Protein AF-A0A842W544-F1 (afdb_monomer)

Radius of gyration: 21.06 Å; Cα contacts (8 Å, |Δi|>4): 62; chains: 1; bounding box: 38×44×46 Å

Secondary structure (DSSP, 8-state):
----TTGGGS-GGG--PPPP-PPPEESSHHHHHHHHHHTT--SEEEEE-S-TT-SS--EEEEE-

Solvent-accessible surface area (backbone atoms only — not comparable to full-atom values): 4316 Å² total; per-residue (Å²): 136,82,83,71,70,73,71,76,72,60,63,79,87,70,68,78,73,77,84,76,93,69,83,77,67,28,70,48,70,66,61,45,49,58,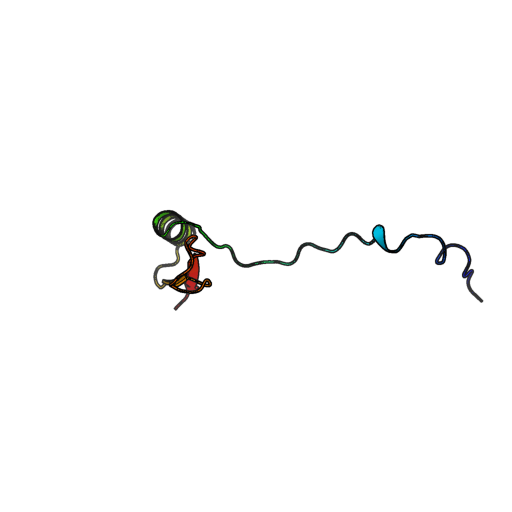50,32,55,78,66,69,53,81,59,64,44,83,42,63,78,48,63,90,88,47,95,65,60,38,33,30,79,40,76,111

Nearest PDB structures (foldseek):
  2lfv-assembly1_A  TM=5.749E-01  e=1.140E+00  Escherichia coli K-12

Foldseek 3Di:
DDDPPVVVPDPPVPPPDDDDDDADWDQDPVVQVVVCVVVVQPAWDWDFPDDPPDPTTTTGIDHD

Sequence (64 aa):
MGSTYFSKRIPERTFKRRPRKRPKTFKTEEAAKRWAEKKGIKDYQLVNIKSPEADKKKIKVVKK

Structure (mmCIF, N/CA/C/O backbone):
data_AF-A0A842W544-F1
#
_entry.id   AF-A0A842W544-F1
#
loop_
_atom_site.group_PDB
_atom_site.id
_atom_site.type_symbol
_atom_site.label_atom_id
_atom_site.label_alt_id
_atom_site.label_comp_id
_atom_site.label_asym_id
_atom_site.label_entity_id
_atom_site.label_seq_id
_atom_site.pdbx_PDB_ins_code
_atom_site.Cartn_x
_atom_site.Cartn_y
_atom_site.Cartn_z
_atom_site.occupancy
_atom_site.B_iso_or_equiv
_atom_site.auth_seq_id
_atom_site.auth_comp_id
_atom_site.auth_asym_id
_atom_site.auth_atom_id
_atom_site.pdbx_PDB_model_num
ATOM 1 N N . MET A 1 1 ? -26.594 29.824 -33.876 1.00 54.44 1 MET A N 1
ATOM 2 C CA . MET A 1 1 ? -25.328 29.147 -34.239 1.00 54.44 1 MET A CA 1
ATOM 3 C C . MET A 1 1 ? -24.233 29.639 -33.300 1.00 54.44 1 MET A C 1
ATOM 5 O O . MET A 1 1 ? -23.855 30.797 -33.385 1.00 54.44 1 MET A O 1
ATOM 9 N N . GLY A 1 2 ? -23.826 28.823 -32.324 1.00 59.06 2 GLY A N 1
ATOM 10 C CA . GLY A 1 2 ? -22.884 29.229 -31.271 1.00 59.06 2 GLY A CA 1
ATOM 11 C C . GLY A 1 2 ? -21.434 29.314 -31.760 1.00 59.06 2 GLY A C 1
ATOM 12 O O . GLY A 1 2 ? -20.996 28.492 -32.562 1.00 59.06 2 GLY A O 1
ATOM 13 N N . SER A 1 3 ? -20.703 30.318 -31.270 1.00 53.75 3 SER A N 1
ATOM 14 C CA . SER A 1 3 ? -19.297 30.606 -31.585 1.00 53.75 3 SER A CA 1
ATOM 15 C C . SER A 1 3 ? -18.384 29.384 -31.396 1.00 53.75 3 SER A C 1
ATO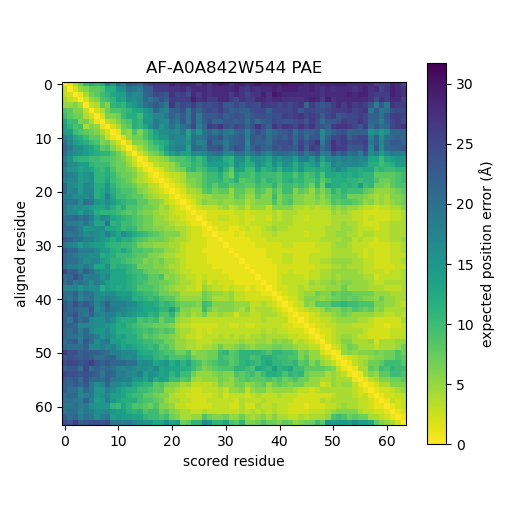M 17 O O . SER A 1 3 ? -18.174 28.907 -30.284 1.00 53.75 3 SER A O 1
ATOM 19 N N . THR A 1 4 ? -17.791 28.905 -32.494 1.00 63.97 4 THR A N 1
ATOM 20 C CA . THR A 1 4 ? -16.777 27.830 -32.525 1.00 63.97 4 THR A CA 1
ATOM 21 C C . THR A 1 4 ? -15.347 28.360 -32.351 1.00 63.97 4 THR A C 1
ATOM 23 O O . THR A 1 4 ? -14.378 27.646 -32.607 1.00 63.97 4 THR A O 1
ATOM 26 N N . TYR A 1 5 ? -15.189 29.632 -31.967 1.00 54.59 5 TYR A N 1
ATOM 27 C CA . TYR A 1 5 ? -13.901 30.328 -32.029 1.00 54.59 5 TYR A CA 1
ATOM 28 C C . TYR A 1 5 ? -13.068 30.174 -30.749 1.00 54.59 5 TYR A C 1
ATOM 30 O O . TYR A 1 5 ? -11.844 30.078 -30.814 1.00 54.59 5 TYR A O 1
ATOM 38 N N . PHE A 1 6 ? -13.723 30.068 -29.589 1.00 53.53 6 PHE A N 1
ATOM 39 C CA . PHE A 1 6 ? -13.044 29.890 -28.300 1.00 53.53 6 PHE A CA 1
ATOM 40 C C . PHE A 1 6 ? -12.739 28.420 -27.963 1.00 53.53 6 PHE A C 1
ATOM 42 O O . PHE A 1 6 ? -11.818 28.144 -27.200 1.00 53.53 6 PHE A O 1
ATOM 49 N N . SER A 1 7 ? -13.454 27.462 -28.564 1.00 57.56 7 SER A N 1
ATOM 50 C CA . SER A 1 7 ? -13.234 26.024 -28.339 1.00 57.56 7 SER A CA 1
ATOM 51 C C . SER A 1 7 ? -11.998 25.472 -29.061 1.00 57.56 7 SER A C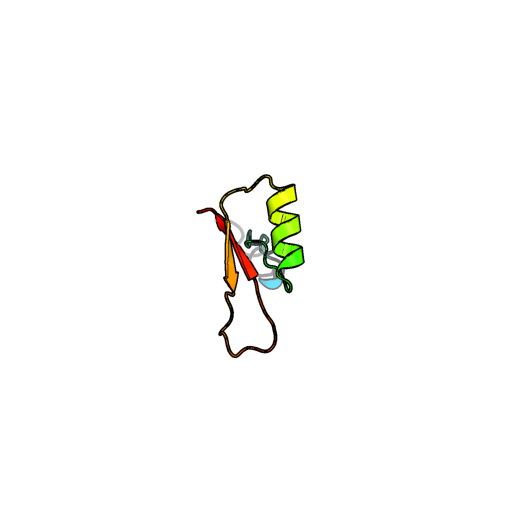 1
ATOM 53 O O . SER A 1 7 ? -11.402 24.507 -28.595 1.00 57.56 7 SER A O 1
ATOM 55 N N . LYS A 1 8 ? -11.567 26.096 -30.166 1.00 62.09 8 LYS A N 1
ATOM 56 C CA . LYS A 1 8 ? -10.453 25.619 -31.011 1.00 62.09 8 LYS A CA 1
ATOM 57 C C . LYS A 1 8 ? -9.053 25.919 -30.460 1.00 62.09 8 LYS A C 1
ATOM 59 O O . LYS A 1 8 ? -8.083 25.358 -30.955 1.00 62.09 8 LYS A O 1
ATOM 64 N N . ARG A 1 9 ? -8.928 26.820 -29.476 1.00 61.00 9 ARG A N 1
ATOM 65 C CA . ARG A 1 9 ? -7.633 27.354 -29.005 1.00 61.00 9 ARG A CA 1
ATOM 66 C C . ARG A 1 9 ? -7.244 26.946 -27.583 1.00 61.00 9 ARG A C 1
ATOM 68 O O . ARG A 1 9 ? -6.196 27.369 -27.108 1.00 61.00 9 ARG A O 1
ATOM 75 N N . ILE A 1 10 ? -8.053 26.130 -26.907 1.00 63.12 10 ILE A N 1
ATOM 76 C CA . ILE A 1 10 ? -7.657 25.516 -25.637 1.00 63.12 10 ILE A CA 1
ATOM 77 C C . ILE A 1 10 ? -6.837 24.269 -25.996 1.00 63.12 10 ILE A C 1
ATOM 79 O O . ILE A 1 10 ? -7.418 23.309 -26.502 1.00 63.12 10 ILE A O 1
ATOM 83 N N . PRO A 1 11 ? -5.509 24.241 -25.785 1.00 63.12 11 PRO A N 1
ATOM 84 C CA . PRO A 1 11 ? -4.738 23.034 -26.043 1.00 63.12 11 PRO A CA 1
ATOM 85 C C . PRO A 1 11 ? -5.280 21.926 -25.137 1.00 63.12 11 PRO A C 1
ATOM 87 O O . PRO A 1 11 ? -5.352 22.115 -23.923 1.00 63.12 11 PRO A O 1
ATOM 90 N N . GLU A 1 12 ? -5.627 20.765 -25.702 1.00 57.75 12 GLU A N 1
ATOM 91 C CA . GLU A 1 12 ? -6.175 19.591 -24.986 1.00 57.75 12 GLU A CA 1
ATOM 92 C C . GLU A 1 12 ? -5.393 19.217 -23.707 1.00 57.75 12 GLU A C 1
ATOM 94 O O . GLU A 1 12 ? -5.913 18.579 -22.790 1.00 57.75 12 GLU A O 1
ATOM 99 N N . ARG A 1 13 ? -4.137 19.671 -23.619 1.00 58.84 13 ARG A N 1
ATOM 100 C CA . ARG A 1 13 ? -3.217 19.563 -22.481 1.00 58.84 13 ARG A CA 1
ATOM 101 C C . ARG A 1 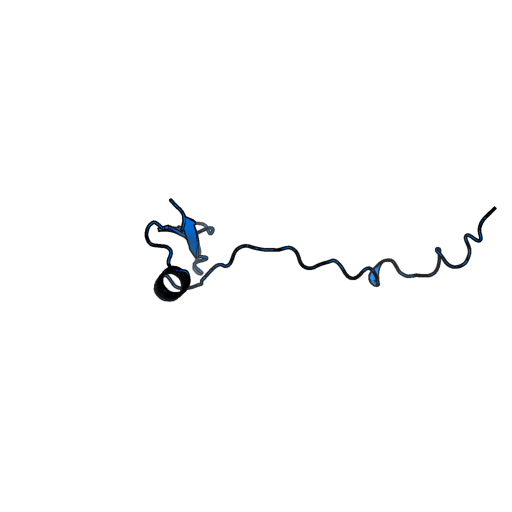13 ? -3.709 20.207 -21.175 1.00 58.84 13 ARG A C 1
ATOM 103 O O . ARG A 1 13 ? -3.140 19.903 -20.131 1.00 58.84 13 ARG A O 1
ATOM 110 N N . THR A 1 14 ? -4.734 21.061 -21.187 1.00 60.41 14 THR A N 1
ATOM 111 C CA . THR A 1 14 ? -5.273 21.702 -19.966 1.00 60.41 14 THR A CA 1
ATOM 112 C C . THR A 1 14 ? -6.404 20.924 -19.294 1.00 60.41 14 THR A C 1
ATOM 114 O O . THR A 1 14 ? -6.794 21.272 -18.176 1.00 60.41 14 THR A O 1
ATOM 117 N N . PHE A 1 15 ? -6.908 19.836 -19.894 1.00 68.06 15 PHE A N 1
ATOM 118 C CA . PHE A 1 15 ? -7.876 18.973 -19.216 1.00 68.06 15 PHE A CA 1
ATOM 119 C C . PHE A 1 15 ? -7.207 18.248 -18.045 1.00 68.06 15 PHE A C 1
ATOM 121 O O . PHE A 1 15 ? -6.578 17.196 -18.188 1.00 68.06 15 PHE A O 1
ATOM 128 N N . LYS A 1 16 ? -7.368 18.816 -16.847 1.00 73.75 16 LYS A N 1
ATOM 129 C CA . LYS A 1 16 ? -6.909 18.235 -15.586 1.00 73.75 16 LYS A CA 1
ATOM 130 C C . LYS A 1 16 ? -7.635 16.904 -15.368 1.00 73.75 16 LYS A C 1
ATOM 132 O O . LYS A 1 16 ? -8.772 16.861 -14.899 1.00 73.75 16 LYS A O 1
ATOM 137 N N . ARG A 1 17 ? -6.991 15.795 -15.746 1.00 76.12 17 ARG A N 1
ATOM 138 C CA . ARG A 1 17 ? -7.534 14.446 -15.544 1.00 76.12 17 ARG A CA 1
ATOM 139 C C . ARG A 1 17 ? -7.772 14.234 -14.050 1.00 76.12 17 ARG A C 1
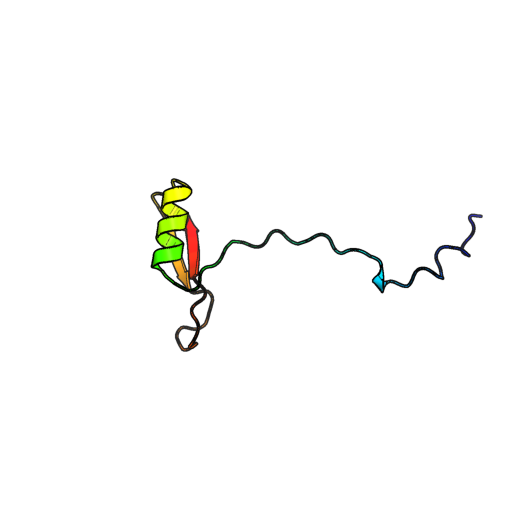ATOM 141 O O . ARG A 1 17 ? -6.849 14.370 -13.247 1.00 76.12 17 ARG A O 1
ATOM 148 N N . ARG A 1 18 ? -9.005 13.887 -13.670 1.00 82.94 18 ARG A N 1
ATOM 149 C CA . ARG A 1 18 ? -9.321 13.554 -12.275 1.00 82.94 18 ARG A CA 1
ATOM 150 C C . ARG A 1 18 ? -8.455 12.362 -11.835 1.00 82.94 18 ARG A C 1
ATOM 152 O O . ARG A 1 18 ? -8.351 11.386 -12.587 1.00 82.94 18 ARG A O 1
ATOM 159 N N . PRO A 1 19 ? -7.831 12.407 -10.645 1.00 81.81 19 PRO A N 1
ATOM 160 C CA . PRO A 1 19 ? -7.037 11.290 -10.157 1.00 81.81 19 PRO A CA 1
ATOM 161 C C . PRO A 1 19 ? -7.929 10.053 -9.999 1.00 81.81 19 PRO A C 1
ATOM 163 O O . PRO A 1 19 ? -8.977 10.098 -9.354 1.00 81.81 19 PRO A O 1
ATOM 166 N N . ARG A 1 20 ? -7.522 8.928 -10.599 1.00 83.31 20 ARG A N 1
ATOM 167 C CA . ARG A 1 20 ? -8.230 7.650 -10.440 1.00 83.31 20 ARG A CA 1
ATOM 168 C C . ARG A 1 20 ? -8.007 7.122 -9.020 1.00 83.31 20 ARG A C 1
ATOM 170 O O . ARG A 1 20 ? -6.866 7.077 -8.5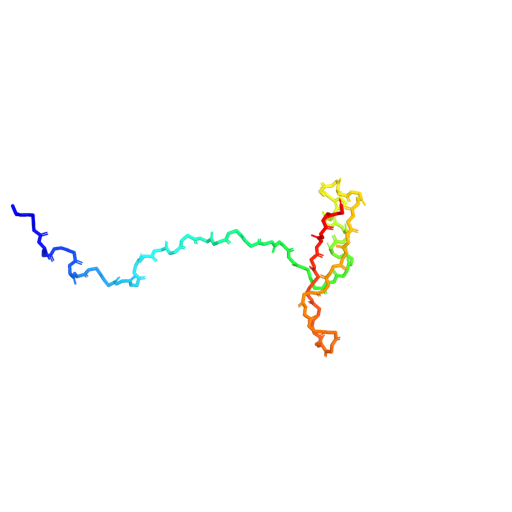58 1.00 83.31 20 ARG A O 1
ATOM 177 N N . LYS A 1 21 ? -9.072 6.664 -8.351 1.00 83.25 21 LYS A N 1
ATOM 178 C CA . LYS A 1 21 ? -8.972 5.964 -7.060 1.00 83.25 21 LYS A CA 1
ATOM 179 C C . LYS A 1 21 ? -8.277 4.618 -7.283 1.00 83.25 21 LYS A C 1
ATOM 181 O O . LYS A 1 21 ? -8.880 3.683 -7.797 1.00 83.25 21 LYS A O 1
ATOM 186 N N . ARG A 1 22 ? -6.988 4.531 -6.949 1.00 81.38 22 ARG A N 1
ATOM 187 C CA . ARG A 1 22 ? -6.208 3.286 -7.021 1.00 81.38 22 ARG A CA 1
ATOM 188 C C . ARG A 1 22 ? -6.148 2.626 -5.639 1.00 81.38 22 ARG A C 1
ATOM 190 O O . ARG A 1 22 ? -6.022 3.346 -4.647 1.00 81.38 22 ARG A O 1
ATOM 197 N N . PRO A 1 23 ? -6.204 1.285 -5.555 1.00 83.00 23 PRO A N 1
ATOM 198 C CA . PRO A 1 23 ? -6.027 0.585 -4.288 1.00 83.00 23 PRO A CA 1
ATOM 199 C C . PRO A 1 23 ? -4.626 0.843 -3.722 1.00 83.00 23 PRO A C 1
ATOM 201 O O . PRO A 1 23 ? -3.654 0.983 -4.471 1.00 83.00 23 PRO A O 1
ATOM 204 N N . LYS A 1 24 ? -4.520 0.905 -2.391 1.00 88.69 24 LYS A N 1
ATOM 205 C CA . LYS A 1 24 ? -3.235 1.079 -1.709 1.00 88.69 24 LYS A CA 1
ATOM 206 C C . LYS A 1 24 ? -2.413 -0.206 -1.846 1.00 88.69 24 LYS A C 1
ATOM 208 O O . LYS A 1 24 ? -2.930 -1.300 -1.641 1.00 88.69 24 LYS A O 1
ATOM 213 N N . THR A 1 25 ? -1.140 -0.058 -2.194 1.00 93.06 25 THR A N 1
ATOM 214 C CA . THR A 1 25 ? -0.176 -1.162 -2.269 1.00 93.06 25 THR A CA 1
ATOM 215 C C . THR A 1 25 ? 1.077 -0.820 -1.479 1.00 93.06 25 THR A C 1
ATOM 217 O O . THR A 1 25 ? 1.451 0.354 -1.408 1.00 93.06 25 THR A O 1
ATOM 220 N N . PHE A 1 26 ? 1.742 -1.838 -0.945 1.00 92.56 26 PHE A N 1
ATOM 221 C CA . PHE A 1 26 ? 2.897 -1.721 -0.061 1.00 92.56 26 PHE A CA 1
ATOM 222 C C . PHE A 1 26 ? 4.121 -2.420 -0.652 1.00 92.56 26 PHE A C 1
ATOM 224 O O . PHE A 1 26 ? 3.998 -3.306 -1.498 1.00 92.56 26 PHE A O 1
ATOM 231 N N . LYS A 1 27 ? 5.308 -1.990 -0.217 1.00 90.06 27 LYS A N 1
ATOM 232 C CA . LYS A 1 27 ? 6.583 -2.619 -0.590 1.00 90.06 27 LYS A CA 1
ATOM 233 C C . LYS A 1 27 ? 6.932 -3.786 0.337 1.00 90.06 27 LYS A C 1
ATOM 235 O O . LYS A 1 27 ? 7.481 -4.775 -0.126 1.00 90.06 27 LYS A O 1
ATOM 240 N N . THR A 1 28 ? 6.594 -3.669 1.621 1.00 91.19 28 THR A N 1
ATOM 241 C CA . THR A 1 28 ? 6.870 -4.669 2.659 1.00 91.19 28 THR A CA 1
ATOM 242 C C . THR A 1 28 ? 5.577 -5.246 3.223 1.00 91.19 28 THR A C 1
ATOM 244 O O . THR A 1 28 ? 4.525 -4.599 3.207 1.00 91.19 28 THR A O 1
ATOM 247 N N . GLU A 1 29 ? 5.659 -6.477 3.719 1.00 90.19 29 GLU A N 1
ATOM 248 C CA . GLU A 1 29 ? 4.522 -7.196 4.302 1.00 90.19 29 GLU A CA 1
ATOM 249 C C . GLU A 1 29 ? 4.124 -6.587 5.649 1.00 90.19 29 GLU A C 1
ATOM 251 O O . GLU A 1 29 ? 2.941 -6.386 5.910 1.00 90.19 29 GLU A O 1
ATOM 256 N N . GLU A 1 30 ? 5.100 -6.168 6.455 1.00 92.44 30 GLU A N 1
ATOM 257 C CA . GLU A 1 30 ? 4.873 -5.483 7.733 1.00 92.44 30 GLU A CA 1
ATOM 258 C C . GLU A 1 30 ? 4.056 -4.197 7.577 1.00 92.44 30 GLU A C 1
ATOM 260 O O . GLU A 1 30 ? 3.113 -3.950 8.32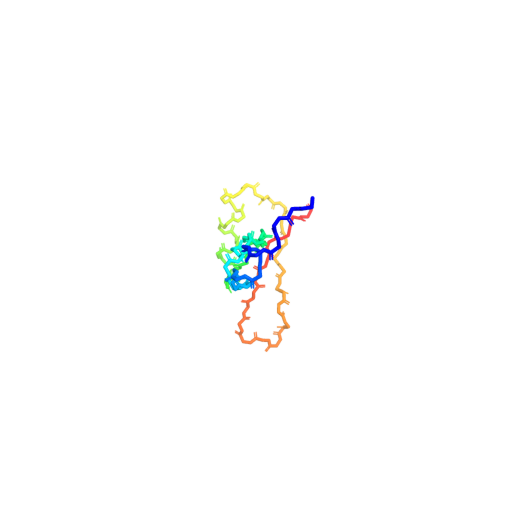9 1.00 92.44 30 GLU A O 1
ATOM 265 N N . ALA A 1 31 ? 4.376 -3.383 6.565 1.00 90.75 31 ALA A N 1
ATOM 266 C CA . ALA A 1 31 ? 3.636 -2.156 6.293 1.00 90.75 31 ALA A CA 1
ATOM 267 C C . ALA A 1 31 ? 2.186 -2.449 5.877 1.00 90.75 31 ALA A C 1
ATOM 269 O O . ALA A 1 31 ? 1.282 -1.690 6.231 1.00 90.75 31 ALA A O 1
ATOM 270 N N . ALA A 1 32 ? 1.962 -3.549 5.153 1.00 90.94 32 ALA A N 1
ATOM 271 C CA . ALA A 1 32 ? 0.627 -3.988 4.771 1.00 90.94 32 ALA A CA 1
ATOM 272 C C . ALA A 1 32 ? -0.187 -4.462 5.989 1.00 90.94 32 ALA A C 1
ATOM 274 O O . ALA A 1 32 ? -1.344 -4.063 6.122 1.00 90.94 32 ALA A O 1
ATOM 275 N N . LYS A 1 33 ? 0.428 -5.228 6.903 1.00 90.94 33 LYS A N 1
ATOM 276 C CA . LYS A 1 33 ? -0.198 -5.692 8.156 1.00 90.94 33 LYS A CA 1
ATOM 277 C C . LYS A 1 33 ? -0.573 -4.530 9.075 1.00 90.94 33 LYS A C 1
ATOM 279 O O . LYS A 1 33 ? -1.746 -4.368 9.397 1.00 90.94 33 LYS A O 1
ATOM 284 N N . ARG A 1 34 ? 0.372 -3.625 9.366 1.00 93.25 34 ARG A N 1
ATOM 285 C CA . ARG A 1 34 ? 0.109 -2.410 10.168 1.00 93.25 34 ARG A CA 1
ATOM 286 C C . ARG A 1 34 ? -1.010 -1.557 9.576 1.00 93.25 34 ARG A C 1
ATOM 288 O O . ARG A 1 34 ? -1.762 -0.907 10.299 1.00 93.25 34 ARG A O 1
ATOM 295 N N . TRP A 1 35 ? -1.114 -1.507 8.248 1.00 92.62 35 TRP A N 1
ATOM 296 C CA . TRP A 1 35 ? -2.204 -0.793 7.592 1.00 92.62 35 TRP A CA 1
ATOM 297 C C . TRP A 1 35 ? -3.550 -1.511 7.742 1.00 92.62 35 TRP A C 1
ATOM 299 O O . TRP A 1 35 ? -4.554 -0.841 7.982 1.00 92.62 35 TRP A O 1
ATOM 309 N N . ALA A 1 36 ? -3.577 -2.840 7.621 1.00 90.69 36 ALA A N 1
ATOM 310 C CA . ALA A 1 36 ? -4.781 -3.644 7.818 1.00 90.69 36 ALA A CA 1
ATOM 311 C C . ALA A 1 36 ? -5.305 -3.530 9.260 1.00 90.69 36 ALA A C 1
ATOM 313 O O . ALA A 1 36 ? -6.492 -3.267 9.451 1.00 90.69 36 ALA A O 1
ATOM 314 N N . GLU A 1 37 ? -4.409 -3.590 10.248 1.00 91.31 37 GLU A N 1
ATOM 315 C CA . GLU A 1 37 ? -4.710 -3.393 11.673 1.00 91.31 37 GLU A CA 1
ATOM 316 C C . GLU A 1 37 ? -5.304 -2.007 11.943 1.00 91.31 37 GLU A C 1
ATOM 318 O O . GLU A 1 37 ? -6.389 -1.896 12.509 1.00 91.31 37 GLU A O 1
ATOM 323 N N . LYS A 1 38 ? -4.668 -0.938 11.439 1.00 91.62 38 LYS A N 1
ATOM 324 C CA . LYS A 1 38 ? -5.201 0.437 11.539 1.00 91.62 38 LYS A CA 1
ATOM 325 C C . LYS A 1 38 ? -6.565 0.608 10.875 1.00 91.62 38 LYS A C 1
ATOM 327 O O . LYS A 1 38 ? -7.301 1.534 11.204 1.00 91.62 38 LYS A O 1
ATOM 332 N N . LYS A 1 39 ? -6.882 -0.231 9.890 1.00 89.94 39 LYS A N 1
ATOM 333 C CA . LYS A 1 39 ? -8.176 -0.244 9.204 1.00 89.94 39 LYS A CA 1
ATOM 334 C C . LYS A 1 39 ? -9.183 -1.206 9.835 1.00 89.94 39 LYS A C 1
ATOM 336 O O . LYS A 1 39 ? -10.309 -1.251 9.346 1.00 89.94 39 LYS A O 1
ATOM 341 N N . GLY A 1 40 ? -8.805 -1.939 10.884 1.00 90.69 40 GLY A N 1
ATOM 342 C CA . GLY A 1 40 ? -9.664 -2.911 11.559 1.00 90.69 40 GLY A CA 1
ATOM 343 C C . GLY A 1 40 ? -10.023 -4.118 10.690 1.00 90.69 40 GLY A C 1
ATOM 344 O O . GLY A 1 40 ? -11.069 -4.727 10.894 1.00 90.69 40 GLY A O 1
ATOM 345 N N . ILE A 1 41 ? -9.206 -4.446 9.686 1.00 86.94 41 ILE A N 1
ATOM 346 C CA . ILE A 1 41 ? -9.449 -5.592 8.806 1.00 86.94 41 ILE A CA 1
ATOM 347 C C . ILE A 1 41 ? -8.831 -6.822 9.470 1.00 86.94 41 ILE A C 1
ATOM 349 O O . ILE A 1 41 ? -7.610 -6.894 9.583 1.00 86.94 41 ILE A O 1
ATOM 353 N N . LYS A 1 42 ? -9.669 -7.759 9.922 1.00 84.75 42 LYS A N 1
ATOM 354 C CA . LYS A 1 42 ? -9.232 -8.994 10.593 1.00 84.75 42 LYS A CA 1
ATOM 355 C C . LYS A 1 42 ? -8.957 -10.112 9.588 1.00 84.75 42 LYS A C 1
ATOM 357 O O . LYS A 1 42 ? -7.874 -10.684 9.599 1.00 84.75 42 LYS A O 1
ATOM 362 N N .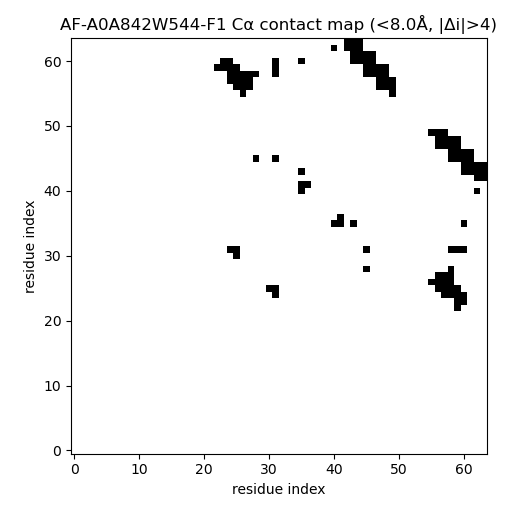 ASP A 1 43 ? -9.872 -10.305 8.642 1.00 88.75 43 ASP A N 1
ATOM 363 C CA . ASP A 1 43 ? -9.746 -11.323 7.601 1.00 88.75 43 ASP A CA 1
ATOM 364 C C . ASP A 1 43 ? -9.198 -10.702 6.314 1.00 88.75 43 ASP A C 1
ATOM 366 O O . ASP A 1 43 ? -9.918 -10.098 5.511 1.00 88.75 43 ASP A O 1
ATOM 370 N N . TYR A 1 44 ? -7.879 -10.791 6.133 1.00 87.81 44 TYR A N 1
ATOM 371 C CA . TYR A 1 44 ? -7.215 -10.295 4.933 1.00 87.81 44 TYR A CA 1
ATOM 372 C C . TYR A 1 44 ? -6.137 -11.235 4.408 1.00 87.81 44 TYR A C 1
ATOM 374 O O . TYR A 1 44 ? -5.430 -11.906 5.152 1.00 87.81 44 TYR A O 1
ATOM 382 N N . GLN A 1 45 ? -5.971 -11.210 3.090 1.00 90.69 45 GLN A N 1
ATOM 383 C CA . GLN A 1 45 ? -4.905 -11.883 2.372 1.00 90.69 45 GLN A CA 1
ATOM 384 C C . GLN A 1 45 ? -3.926 -10.859 1.798 1.00 90.69 45 GLN A C 1
ATOM 386 O O . GLN A 1 45 ? -4.315 -9.820 1.252 1.00 90.69 45 GLN A O 1
ATOM 391 N N . LEU A 1 46 ? -2.635 -11.167 1.910 1.00 90.38 46 LEU A N 1
ATOM 392 C CA . LEU A 1 46 ? -1.566 -10.408 1.277 1.00 90.38 46 LEU A CA 1
ATOM 393 C C . LEU A 1 46 ? -1.272 -11.019 -0.092 1.00 90.38 46 LEU A C 1
ATOM 395 O O . LEU A 1 46 ? -0.797 -12.145 -0.186 1.00 90.38 46 LEU A O 1
ATOM 399 N N . VAL A 1 47 ? -1.554 -10.266 -1.153 1.00 89.81 47 VAL A N 1
ATOM 400 C CA . VAL A 1 47 ? -1.325 -10.701 -2.536 1.00 89.81 47 VAL A CA 1
ATOM 401 C C . VAL A 1 47 ? -0.236 -9.837 -3.155 1.00 89.81 47 VAL A C 1
ATOM 403 O O . VAL A 1 47 ? -0.373 -8.612 -3.217 1.00 89.81 47 VAL A O 1
ATOM 406 N N . ASN A 1 48 ? 0.848 -10.453 -3.629 1.00 89.50 48 ASN A N 1
ATOM 407 C CA . ASN A 1 48 ? 1.830 -9.755 -4.455 1.00 89.50 48 ASN A CA 1
ATOM 408 C C . ASN A 1 48 ? 1.289 -9.662 -5.886 1.00 89.50 48 ASN A C 1
ATOM 410 O O . ASN A 1 48 ? 1.012 -10.674 -6.515 1.00 89.50 48 ASN A O 1
ATOM 414 N N . ILE A 1 49 ? 1.108 -8.440 -6.389 1.00 86.75 49 ILE A N 1
ATOM 415 C CA . ILE A 1 49 ? 0.585 -8.208 -7.747 1.00 86.75 49 ILE A CA 1
ATOM 416 C C . ILE A 1 49 ? 1.679 -8.425 -8.801 1.00 86.75 49 ILE A C 1
ATOM 418 O O . ILE A 1 49 ? 1.389 -8.609 -9.979 1.00 86.75 49 ILE A O 1
ATOM 422 N N . LYS A 1 50 ? 2.947 -8.327 -8.405 1.00 85.44 50 LYS A N 1
ATOM 423 C CA . LYS A 1 50 ? 4.060 -8.546 -9.323 1.00 85.44 50 LYS A CA 1
ATOM 424 C C . LYS A 1 50 ? 4.396 -10.024 -9.430 1.00 85.44 50 LYS A C 1
ATOM 426 O O . LYS A 1 50 ? 4.135 -10.779 -8.496 1.00 85.44 50 LYS A O 1
ATOM 431 N N . SER A 1 51 ? 5.029 -10.379 -10.546 1.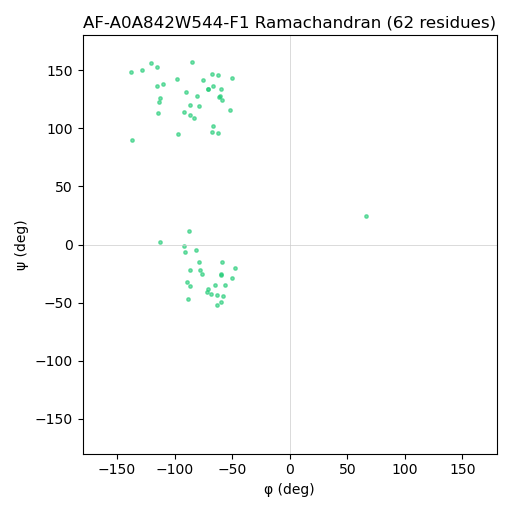00 81.88 51 SER A N 1
ATOM 432 C CA . SER A 1 51 ? 5.593 -11.705 -10.766 1.00 81.88 51 SER A CA 1
ATOM 433 C C . SER A 1 51 ? 6.468 -12.127 -9.578 1.00 81.88 51 SER A C 1
ATOM 435 O O . SER A 1 51 ? 7.156 -11.271 -9.007 1.00 81.88 51 SER A O 1
ATOM 437 N N . PRO A 1 52 ? 6.449 -13.415 -9.201 1.00 76.81 52 PRO A N 1
ATOM 438 C CA . PRO A 1 52 ? 7.218 -13.923 -8.064 1.00 76.81 52 PRO A CA 1
ATOM 439 C C . PRO A 1 52 ? 8.731 -13.712 -8.228 1.00 76.81 52 PRO A C 1
ATOM 441 O O . PRO A 1 52 ? 9.425 -13.534 -7.235 1.00 76.81 52 PRO A O 1
ATOM 444 N N . GLU A 1 53 ? 9.212 -13.636 -9.468 1.00 80.06 53 GLU A N 1
ATOM 445 C CA . GLU A 1 53 ? 10.618 -13.410 -9.836 1.00 80.06 53 GLU A CA 1
ATOM 446 C C . GLU A 1 53 ? 11.050 -11.934 -9.791 1.00 80.06 53 GLU A C 1
ATOM 448 O O . GLU A 1 53 ? 12.212 -11.615 -10.014 1.00 80.06 53 GLU A O 1
ATOM 453 N N . ALA A 1 54 ? 10.136 -10.994 -9.538 1.00 80.12 54 ALA A N 1
ATOM 454 C CA . ALA A 1 54 ? 10.481 -9.578 -9.567 1.00 80.12 54 ALA A CA 1
ATOM 455 C C . ALA A 1 54 ? 11.169 -9.123 -8.267 1.00 80.12 54 ALA A C 1
ATOM 457 O O . ALA A 1 54 ? 10.566 -9.190 -7.195 1.00 80.12 54 ALA A O 1
ATOM 458 N N . ASP A 1 55 ? 12.335 -8.476 -8.385 1.00 81.31 55 ASP A N 1
ATOM 459 C CA . ASP A 1 55 ? 13.131 -7.928 -7.261 1.00 81.31 55 ASP A CA 1
ATOM 460 C C . ASP A 1 55 ? 12.345 -7.048 -6.279 1.00 81.31 55 ASP A C 1
ATOM 462 O O . ASP A 1 55 ? 12.682 -6.894 -5.106 1.00 81.31 55 ASP A O 1
ATOM 466 N N . LYS A 1 56 ? 11.292 -6.388 -6.768 1.00 81.62 56 LYS A N 1
ATOM 467 C CA . LYS A 1 56 ? 10.510 -5.423 -5.991 1.00 81.62 56 LYS A CA 1
ATOM 468 C C . LYS A 1 56 ? 9.107 -5.951 -5.778 1.00 81.62 56 LYS A C 1
ATOM 470 O O . LYS A 1 56 ? 8.327 -5.939 -6.726 1.00 81.62 56 LYS A O 1
ATOM 475 N N . LYS A 1 57 ? 8.746 -6.257 -4.532 1.00 85.50 57 LYS A N 1
ATOM 476 C CA . LYS A 1 57 ? 7.387 -6.651 -4.134 1.00 85.50 57 LYS A CA 1
ATOM 477 C C . LYS A 1 57 ? 6.379 -5.501 -4.276 1.00 85.50 57 LYS A C 1
ATOM 479 O O . LYS A 1 57 ? 6.701 -4.325 -4.073 1.00 85.50 57 LYS A O 1
ATOM 484 N N . LYS A 1 58 ? 5.133 -5.840 -4.621 1.00 88.62 58 LYS A N 1
ATOM 485 C CA . LYS A 1 58 ? 3.990 -4.914 -4.610 1.00 88.62 58 LYS A CA 1
ATOM 486 C C . LYS A 1 58 ? 2.775 -5.608 -4.005 1.00 88.62 58 LYS A C 1
ATOM 488 O O . LYS A 1 58 ? 1.977 -6.223 -4.708 1.00 88.62 58 LYS A O 1
ATOM 493 N N . ILE A 1 59 ? 2.651 -5.479 -2.691 1.00 91.38 59 ILE A N 1
ATOM 494 C CA . ILE A 1 59 ? 1.694 -6.218 -1.871 1.00 91.38 59 ILE A CA 1
ATOM 495 C C . ILE A 1 59 ? 0.389 -5.437 -1.762 1.00 91.38 59 ILE A C 1
ATOM 497 O O . ILE A 1 59 ? 0.383 -4.240 -1.459 1.00 91.38 59 ILE A O 1
ATOM 501 N N . LYS A 1 60 ? -0.724 -6.119 -1.997 1.00 90.31 60 LYS A N 1
ATOM 502 C CA . LYS A 1 60 ? -2.084 -5.619 -1.829 1.00 90.31 60 LYS A CA 1
ATOM 503 C C . LYS A 1 60 ? -2.771 -6.415 -0.731 1.00 90.31 60 LYS A C 1
ATOM 505 O O . LYS A 1 60 ? -2.679 -7.636 -0.703 1.00 90.31 60 LYS A O 1
ATOM 510 N N . VAL A 1 61 ? -3.479 -5.702 0.134 1.00 90.06 61 VAL A N 1
ATOM 511 C CA . VAL A 1 61 ? -4.362 -6.300 1.136 1.00 90.06 61 VAL A CA 1
ATOM 512 C C . VAL A 1 61 ? -5.721 -6.523 0.475 1.00 90.06 61 VAL A C 1
ATOM 514 O O . VAL A 1 61 ? -6.332 -5.568 -0.015 1.00 90.06 61 VAL A O 1
ATOM 517 N N . VAL A 1 62 ? -6.170 -7.772 0.414 1.00 88.25 62 VAL A N 1
ATOM 518 C CA . VAL A 1 62 ? -7.481 -8.169 -0.114 1.00 88.25 62 VAL A CA 1
ATOM 519 C C . VAL A 1 62 ? -8.298 -8.705 1.053 1.00 88.25 62 VAL A C 1
ATOM 521 O O . VAL A 1 62 ? -7.814 -9.566 1.777 1.00 88.25 62 VAL A O 1
ATOM 524 N N . LYS A 1 63 ? -9.498 -8.160 1.276 1.00 84.38 63 LYS A N 1
ATOM 525 C CA . LYS A 1 63 ? -10.420 -8.706 2.280 1.00 84.38 63 LYS A CA 1
ATOM 526 C C . LYS A 1 63 ? -10.883 -10.082 1.816 1.00 84.38 63 LYS A C 1
ATOM 528 O O . LYS A 1 63 ? -11.167 -10.224 0.625 1.00 84.38 63 LYS A O 1
ATOM 533 N N . LYS A 1 64 ? -10.907 -11.043 2.732 1.00 76.31 64 LYS A N 1
ATOM 534 C CA . LYS A 1 64 ? -11.534 -12.337 2.478 1.00 76.31 64 LYS A CA 1
ATOM 535 C C . LYS A 1 64 ? -13.031 -12.255 2.758 1.00 76.31 64 LYS A C 1
ATOM 537 O O . LYS A 1 64 ? -13.414 -11.385 3.573 1.00 76.31 64 LYS A O 1
#

pLDDT: mean 80.39, std 12.57, range [53.53, 93.25]

Mean predicted aligned error: 10.41 Å